Protein AF-A0A485AGP3-F1 (afdb_monomer)

Organism: Kluyvera cryocrescens (NCBI:txid580)

Mean predicted aligned error: 10.31 Å

Foldseek 3Di:
DDLLLVLQVLQCVVVVPDAPPCNVVSPDVPPCPDDDDDDDPVPGDQCGQLAPVQRHGNVNLVVQVVVPQPDPVSSCVRRVGCVPPNSSPPPVPVDPPD

Solvent-accessible surface area (backbone atoms only — not comparable to full-atom values): 6222 Å² total; per-residue (Å²): 120,56,80,69,43,53,58,52,53,48,51,34,64,76,66,71,47,81,75,61,99,62,62,63,46,71,64,38,78,88,72,44,89,58,77,77,90,73,81,57,78,84,76,54,57,50,82,39,77,56,21,83,88,64,72,32,25,45,40,56,52,52,52,43,38,75,74,65,34,84,42,73,67,46,40,30,70,76,53,44,50,56,73,68,88,36,83,61,40,57,95,83,63,79,64,83,88,118

Radius of gyration: 14.8 Å; Cα contacts (8 Å, |Δi|>4): 96; chains: 1; bounding box: 32×29×38 Å

Secondary structure (DSSP, 8-state):
--HHHHHHHHHHHHTTPPPPS-GGGGT-TTS-SS-PPPPPGGGS-TT-EEETTTTEEHHHHHHHHHTT--SHHHHHHHH-TTSSS-TTS-TTTTT---

Structure (mmCIF, N/CA/C/O backbone):
data_AF-A0A485AGP3-F1
#
_entry.id   AF-A0A485AGP3-F1
#
loop_
_atom_site.group_PDB
_atom_site.id
_atom_site.type_symbol
_atom_site.label_atom_id
_atom_site.label_alt_id
_atom_site.label_comp_id
_atom_site.label_asym_id
_atom_site.label_entity_id
_atom_site.label_seq_id
_atom_site.pdbx_PDB_ins_code
_atom_site.Cartn_x
_atom_site.Cartn_y
_atom_site.Cartn_z
_atom_site.occupancy
_atom_site.B_iso_or_equiv
_atom_site.auth_seq_id
_atom_site.auth_comp_id
_atom_site.auth_asym_id
_atom_site.auth_atom_id
_atom_site.pdbx_PDB_model_num
ATOM 1 N N . MET A 1 1 ? 16.254 10.671 -10.924 1.00 56.12 1 MET A N 1
ATOM 2 C CA . MET A 1 1 ? 15.252 9.741 -10.378 1.00 56.12 1 MET A CA 1
ATOM 3 C C . MET A 1 1 ? 14.652 10.367 -9.129 1.00 56.12 1 MET A C 1
ATOM 5 O O . MET A 1 1 ? 15.369 10.574 -8.158 1.00 56.12 1 MET A O 1
ATOM 9 N N . THR A 1 2 ? 13.398 10.802 -9.193 1.00 62.44 2 THR A N 1
ATOM 10 C CA . THR A 1 2 ? 12.652 11.317 -8.036 1.00 62.44 2 THR A CA 1
ATOM 11 C C . THR A 1 2 ? 12.108 10.146 -7.201 1.00 62.44 2 THR A C 1
ATOM 13 O O . THR A 1 2 ? 12.029 9.027 -7.708 1.00 62.44 2 THR A O 1
ATOM 16 N N . PRO A 1 3 ? 11.687 10.361 -5.941 1.00 60.84 3 PRO A N 1
ATOM 17 C CA . PRO A 1 3 ? 11.077 9.305 -5.122 1.00 60.84 3 PRO A CA 1
ATOM 18 C C . PRO A 1 3 ? 9.844 8.647 -5.768 1.00 60.84 3 PRO A C 1
ATOM 20 O O . PRO A 1 3 ? 9.616 7.454 -5.594 1.00 60.84 3 PRO A O 1
ATOM 23 N N . ALA A 1 4 ? 9.087 9.402 -6.572 1.00 64.06 4 ALA A N 1
ATOM 24 C CA . ALA A 1 4 ? 7.941 8.887 -7.324 1.00 64.06 4 ALA A CA 1
ATOM 25 C C . ALA A 1 4 ? 8.342 7.928 -8.464 1.00 64.06 4 ALA A C 1
ATOM 27 O O . ALA A 1 4 ? 7.591 7.006 -8.778 1.00 64.06 4 ALA A O 1
ATOM 28 N N . ASP A 1 5 ? 9.535 8.100 -9.051 1.00 72.19 5 ASP A N 1
ATOM 29 C CA . ASP A 1 5 ? 10.035 7.229 -10.126 1.00 72.19 5 ASP A CA 1
ATOM 30 C C . ASP A 1 5 ? 10.275 5.800 -9.607 1.00 72.19 5 ASP A C 1
ATOM 32 O O . ASP A 1 5 ? 10.001 4.823 -10.303 1.00 72.19 5 ASP A O 1
ATOM 36 N N . TYR A 1 6 ? 10.726 5.669 -8.354 1.00 76.50 6 TYR A N 1
ATOM 37 C CA . TYR A 1 6 ? 10.921 4.370 -7.710 1.00 76.50 6 TYR A CA 1
ATOM 38 C C . TYR A 1 6 ? 9.605 3.601 -7.548 1.00 76.50 6 TYR A C 1
ATOM 40 O O . TYR A 1 6 ? 9.552 2.417 -7.867 1.00 76.50 6 TYR A O 1
ATOM 48 N N . GLY A 1 7 ? 8.533 4.270 -7.107 1.00 76.4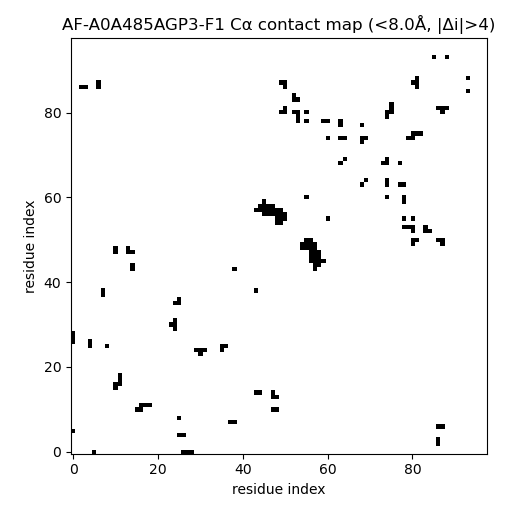4 7 GLY A N 1
ATOM 49 C CA . GLY A 1 7 ? 7.223 3.633 -6.943 1.00 76.44 7 GLY A CA 1
ATOM 50 C C . GLY A 1 7 ? 6.683 3.061 -8.256 1.00 76.44 7 GLY A C 1
ATOM 51 O O . GLY A 1 7 ? 6.210 1.927 -8.286 1.00 76.44 7 GLY A O 1
ATOM 52 N N . ASN A 1 8 ? 6.824 3.807 -9.355 1.00 79.62 8 ASN A N 1
ATOM 53 C CA . ASN A 1 8 ? 6.388 3.364 -10.680 1.00 79.62 8 ASN A CA 1
ATOM 54 C C . ASN A 1 8 ? 7.209 2.165 -11.193 1.00 79.62 8 ASN A C 1
ATOM 56 O O . ASN A 1 8 ? 6.644 1.163 -11.630 1.00 79.62 8 ASN A O 1
ATOM 60 N N . LEU A 1 9 ? 8.541 2.230 -11.074 1.00 83.56 9 LEU A N 1
ATOM 61 C CA . LEU A 1 9 ? 9.444 1.132 -11.447 1.00 83.56 9 LEU A CA 1
ATOM 62 C C . LEU A 1 9 ? 9.194 -0.138 -10.630 1.00 83.56 9 LEU A C 1
ATOM 64 O O . LEU A 1 9 ? 9.213 -1.243 -11.171 1.00 83.56 9 LEU A O 1
ATOM 68 N N . LEU A 1 10 ? 8.928 0.019 -9.335 1.00 83.50 10 LEU A N 1
ATOM 69 C CA . LEU A 1 10 ? 8.625 -1.098 -8.455 1.00 83.50 10 LEU A CA 1
ATOM 70 C C . LEU A 1 10 ? 7.336 -1.813 -8.885 1.00 83.50 10 LEU A C 1
ATOM 72 O O . LEU A 1 10 ? 7.308 -3.040 -8.893 1.00 83.50 10 LEU A O 1
ATOM 76 N N . GLN A 1 11 ? 6.294 -1.078 -9.295 1.00 84.31 11 GLN A N 1
ATOM 77 C CA . GLN A 1 11 ? 5.057 -1.702 -9.782 1.00 84.31 11 GLN A CA 1
ATOM 78 C C . GLN A 1 11 ? 5.247 -2.465 -11.091 1.00 84.31 11 GLN A C 1
ATOM 80 O O . GLN A 1 11 ? 4.670 -3.545 -11.229 1.00 84.31 11 GLN A O 1
ATOM 85 N N . LEU A 1 12 ? 6.061 -1.943 -12.017 1.00 85.38 12 LEU A N 1
ATOM 86 C CA . LEU A 1 12 ? 6.414 -2.648 -13.253 1.00 85.38 12 LEU A CA 1
ATOM 87 C C . LEU A 1 12 ? 7.075 -3.998 -12.944 1.00 85.38 12 LEU A C 1
ATOM 89 O O . LEU A 1 12 ? 6.659 -5.030 -13.469 1.00 85.38 12 LEU A O 1
ATOM 93 N N . ALA A 1 13 ? 8.048 -3.994 -12.029 1.00 84.88 13 ALA A N 1
ATOM 94 C CA . ALA A 1 13 ? 8.791 -5.189 -11.646 1.00 84.88 13 ALA A CA 1
ATOM 95 C C . ALA A 1 13 ? 7.941 -6.207 -10.866 1.00 84.88 13 ALA A C 1
ATOM 97 O O . ALA A 1 13 ? 7.950 -7.391 -11.192 1.00 84.88 13 ALA A O 1
ATOM 98 N N . LEU A 1 14 ? 7.197 -5.764 -9.845 1.00 86.19 14 LEU A N 1
ATOM 99 C CA . LEU A 1 14 ? 6.440 -6.661 -8.963 1.00 86.19 14 LEU A CA 1
ATOM 100 C C . LEU A 1 14 ? 5.237 -7.312 -9.647 1.00 86.19 14 LEU A C 1
ATOM 102 O O . LEU A 1 14 ? 4.871 -8.430 -9.296 1.00 86.19 14 LEU A O 1
ATOM 106 N N . ASN A 1 15 ? 4.618 -6.619 -10.603 1.00 85.00 15 ASN A N 1
ATOM 107 C CA . ASN A 1 15 ? 3.410 -7.101 -11.272 1.00 85.00 15 ASN A CA 1
ATOM 108 C C . ASN A 1 15 ? 3.680 -7.617 -12.693 1.00 85.00 15 ASN A C 1
ATOM 110 O O . ASN A 1 15 ? 2.725 -7.859 -13.425 1.00 85.00 15 ASN A O 1
ATOM 114 N N . ALA A 1 16 ? 4.953 -7.765 -13.084 1.00 83.81 16 ALA A N 1
ATOM 115 C CA . ALA A 1 16 ? 5.365 -8.174 -14.430 1.00 83.81 16 ALA A CA 1
ATOM 116 C C . ALA A 1 16 ? 4.636 -7.390 -15.542 1.00 83.81 16 ALA A C 1
ATOM 118 O O . ALA A 1 16 ? 4.218 -7.957 -16.552 1.00 83.81 16 ALA A O 1
ATOM 119 N N . ILE A 1 17 ? 4.444 -6.085 -15.325 1.00 82.75 17 ILE A N 1
ATOM 120 C CA . ILE A 1 17 ? 3.779 -5.212 -16.295 1.00 82.75 17 ILE A CA 1
ATOM 121 C C . ILE A 1 17 ? 4.767 -4.936 -17.426 1.00 82.75 17 ILE A C 1
ATOM 123 O O . ILE A 1 17 ? 5.940 -4.643 -17.182 1.00 82.75 17 ILE A O 1
ATOM 127 N N . GLU A 1 18 ? 4.282 -5.044 -18.661 1.00 84.12 18 GLU A N 1
ATOM 128 C CA . GLU A 1 18 ? 5.086 -4.842 -19.861 1.00 84.12 18 GLU A CA 1
ATOM 129 C C . GLU A 1 18 ? 5.719 -3.445 -19.868 1.00 84.12 18 GLU A C 1
ATOM 131 O O . GLU A 1 18 ? 5.092 -2.443 -19.506 1.00 84.12 18 GLU A O 1
ATOM 136 N N . LEU A 1 19 ? 7.001 -3.392 -20.233 1.00 80.75 19 LEU A N 1
ATOM 137 C CA . LEU A 1 19 ? 7.739 -2.140 -20.261 1.00 80.75 19 LEU A CA 1
ATOM 138 C C . LEU A 1 19 ? 7.210 -1.243 -21.390 1.00 80.75 19 LEU A C 1
ATOM 140 O O . LEU A 1 19 ? 6.845 -1.743 -22.455 1.00 80.75 19 LEU A O 1
ATOM 144 N N . PRO A 1 20 ? 7.211 0.086 -21.197 1.00 77.31 20 PRO A N 1
ATOM 145 C CA . PRO A 1 20 ? 6.954 1.021 -22.282 1.00 77.31 20 PRO A CA 1
ATOM 146 C C . PRO A 1 20 ? 7.950 0.825 -23.432 1.00 77.31 20 PRO A C 1
ATOM 148 O O . PRO A 1 20 ? 9.092 0.428 -23.203 1.00 77.31 20 PRO A O 1
ATOM 151 N N . GLU A 1 21 ? 7.544 1.201 -24.647 1.00 78.81 21 GLU A N 1
ATOM 152 C CA . GLU A 1 21 ? 8.362 1.121 -25.872 1.00 78.81 21 GLU A CA 1
ATOM 153 C C . G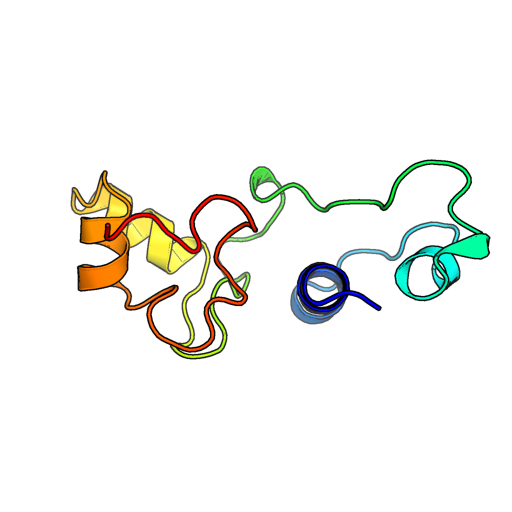LU A 1 21 ? 9.757 1.756 -25.717 1.00 78.81 21 GLU A C 1
ATOM 155 O O . GLU A 1 21 ? 10.732 1.270 -26.284 1.00 78.81 21 GLU A O 1
ATOM 160 N N . ASN A 1 22 ? 9.862 2.801 -24.891 1.00 80.38 22 ASN A N 1
ATOM 161 C CA . ASN A 1 22 ? 11.112 3.483 -24.563 1.00 80.38 22 ASN A CA 1
ATOM 162 C C . ASN A 1 22 ? 11.409 3.328 -23.055 1.00 80.38 22 ASN A C 1
ATOM 164 O O . ASN A 1 22 ? 10.993 4.171 -22.258 1.00 80.38 22 ASN A O 1
ATOM 168 N N . PRO A 1 23 ? 12.080 2.249 -22.610 1.00 75.12 23 PRO A N 1
ATOM 169 C CA . PRO A 1 23 ? 12.311 1.989 -21.184 1.00 75.12 23 PRO A CA 1
ATOM 170 C C . PRO A 1 23 ? 13.314 2.962 -20.545 1.00 75.12 23 PRO A C 1
ATOM 172 O O . PRO A 1 23 ? 13.304 3.159 -19.329 1.00 75.12 23 PRO A O 1
ATOM 175 N N . ASP A 1 24 ? 14.166 3.606 -21.342 1.00 76.44 24 ASP A N 1
ATOM 176 C CA . ASP A 1 24 ? 15.120 4.618 -20.888 1.00 76.44 24 ASP A CA 1
ATOM 177 C C . ASP A 1 24 ? 14.419 5.867 -20.325 1.00 76.44 24 ASP A C 1
ATOM 179 O O . ASP A 1 24 ? 14.934 6.496 -19.392 1.00 76.44 24 ASP A O 1
ATOM 183 N N . SER A 1 25 ? 13.193 6.162 -20.780 1.00 76.56 25 SER A N 1
ATOM 184 C CA . SER A 1 25 ? 12.381 7.278 -20.282 1.00 76.56 25 SER A CA 1
ATOM 185 C C . SER A 1 25 ? 11.951 7.116 -18.817 1.00 76.56 25 SER A C 1
ATOM 187 O O . SER A 1 25 ? 11.502 8.080 -18.195 1.00 76.56 25 SER A O 1
ATOM 189 N N . LEU A 1 26 ? 12.068 5.910 -18.247 1.00 75.12 26 LEU A N 1
ATOM 190 C CA . LEU A 1 26 ? 11.749 5.632 -16.843 1.00 75.12 26 LEU A CA 1
ATOM 191 C C . LEU A 1 26 ? 12.848 6.111 -15.877 1.00 75.12 26 LEU A C 1
ATOM 193 O O . LEU A 1 26 ? 12.586 6.302 -14.690 1.00 75.12 26 LEU A O 1
ATOM 197 N N . ILE A 1 27 ? 14.074 6.309 -16.374 1.00 75.06 27 ILE A N 1
ATOM 198 C CA . ILE A 1 27 ? 15.257 6.653 -15.565 1.00 75.06 27 ILE A CA 1
ATOM 199 C C . ILE A 1 27 ? 15.850 7.997 -16.011 1.00 75.06 27 ILE A C 1
ATOM 201 O O . ILE A 1 27 ? 16.330 8.774 -15.177 1.00 75.06 27 ILE A O 1
ATOM 205 N N . LEU A 1 28 ? 15.788 8.293 -17.315 1.00 73.75 28 LEU A N 1
ATOM 206 C CA . LEU A 1 28 ? 16.363 9.482 -17.934 1.00 73.75 28 LEU A CA 1
ATOM 207 C C . LEU A 1 28 ? 15.284 10.552 -18.180 1.00 73.75 28 LEU A C 1
ATOM 209 O O . LEU A 1 28 ? 14.518 10.450 -19.137 1.00 73.75 28 LEU A O 1
ATOM 213 N N . PRO A 1 29 ? 15.245 11.641 -17.387 1.00 60.47 29 PRO A N 1
ATOM 214 C CA . PRO A 1 29 ? 14.266 12.712 -17.581 1.00 60.47 29 PRO A CA 1
ATOM 215 C C . PRO A 1 29 ? 14.451 13.493 -18.896 1.00 60.47 29 PRO A C 1
ATOM 217 O O . PRO A 1 29 ? 13.535 14.195 -19.304 1.00 60.47 29 PRO A O 1
ATOM 220 N N . ALA A 1 30 ? 15.610 13.381 -19.556 1.00 59.75 30 ALA A N 1
ATOM 221 C CA . ALA A 1 30 ? 15.957 14.153 -20.752 1.00 59.75 30 ALA A CA 1
ATOM 222 C C . ALA A 1 30 ? 15.363 13.613 -22.072 1.00 59.75 30 ALA A C 1
ATOM 224 O O . ALA A 1 30 ? 15.321 14.360 -23.043 1.00 59.75 30 ALA A O 1
ATOM 225 N N . HIS A 1 31 ? 14.891 12.358 -22.116 1.00 55.31 31 HIS A N 1
ATOM 226 C CA . HIS A 1 31 ? 14.275 11.758 -23.316 1.00 55.31 31 HIS A CA 1
ATOM 227 C C . HIS A 1 31 ? 12.735 11.718 -23.264 1.00 55.31 31 HIS A C 1
ATOM 229 O O . HIS A 1 31 ? 12.087 11.403 -24.260 1.00 55.31 31 HIS A O 1
ATOM 235 N N . ALA A 1 32 ? 12.121 12.078 -22.131 1.00 57.25 32 ALA A N 1
ATOM 236 C CA . ALA A 1 32 ? 10.669 12.108 -21.971 1.00 57.25 32 ALA A CA 1
ATOM 237 C C . ALA A 1 32 ? 10.070 13.405 -22.556 1.00 57.25 32 ALA A C 1
ATOM 239 O O . ALA A 1 32 ? 9.638 14.296 -21.828 1.00 57.25 32 ALA A O 1
ATOM 240 N N . SER A 1 33 ? 10.050 13.520 -23.887 1.00 55.66 33 SER A N 1
ATOM 241 C CA . SER A 1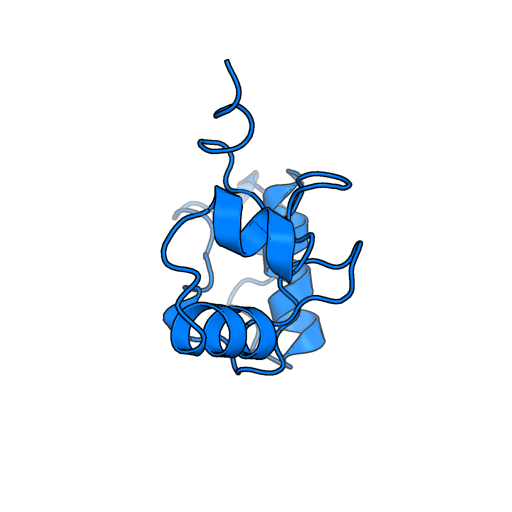 33 ? 9.405 14.632 -24.615 1.00 55.66 33 SER A CA 1
ATOM 242 C C . SER A 1 33 ? 7.872 14.649 -24.465 1.00 55.66 33 SER A C 1
ATOM 244 O O . SER A 1 33 ? 7.224 15.640 -24.788 1.00 55.66 33 SER A O 1
ATOM 246 N N . GLY A 1 34 ? 7.287 13.564 -23.953 1.00 54.97 34 GLY A N 1
ATOM 247 C CA . GLY A 1 34 ? 5.917 13.476 -23.454 1.00 54.97 34 GLY A CA 1
ATOM 248 C C . GLY A 1 34 ? 5.974 12.961 -22.019 1.00 54.97 34 GLY A C 1
ATOM 249 O O . GLY A 1 34 ? 6.767 12.069 -21.732 1.00 54.97 34 GLY A O 1
ATOM 250 N N . GLY A 1 35 ? 5.207 13.571 -21.114 1.00 56.97 35 GLY A N 1
ATOM 251 C CA . GLY A 1 35 ? 5.290 13.350 -19.666 1.00 56.97 35 GLY A CA 1
ATOM 252 C C . GLY A 1 35 ? 5.400 11.885 -19.218 1.00 56.97 35 GLY A C 1
ATOM 253 O O . GLY A 1 35 ? 4.965 10.958 -19.897 1.00 56.97 35 GLY A O 1
ATOM 254 N N . LYS A 1 36 ? 5.995 11.694 -18.036 1.00 57.56 36 LYS A N 1
ATOM 255 C CA . LYS A 1 36 ? 6.318 10.380 -17.468 1.00 57.56 36 LYS A CA 1
ATOM 256 C C . LYS A 1 36 ? 5.091 9.451 -17.461 1.00 57.56 36 LYS A C 1
ATOM 258 O O . LYS A 1 36 ? 4.067 9.849 -16.901 1.00 57.56 36 LYS A O 1
ATOM 263 N N . PRO A 1 37 ? 5.193 8.22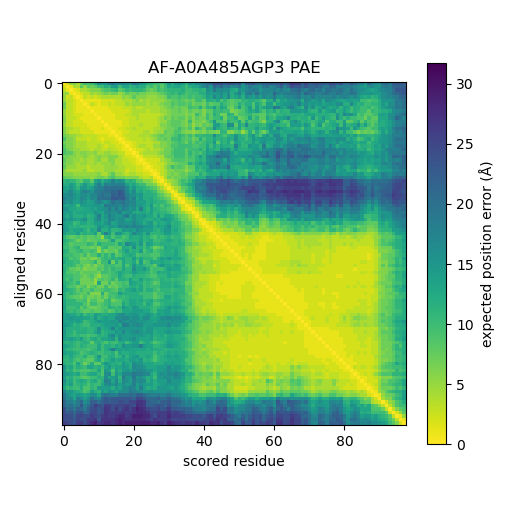0 -17.996 1.00 56.62 37 PRO A N 1
ATOM 264 C CA . PRO A 1 37 ? 4.122 7.239 -17.890 1.00 56.62 37 PRO A CA 1
ATOM 265 C C . PRO A 1 37 ? 3.836 6.962 -16.411 1.00 56.62 37 PRO A C 1
ATOM 267 O O . PRO A 1 37 ? 4.721 6.491 -15.695 1.00 56.62 37 PRO A O 1
ATOM 270 N N . SER A 1 38 ? 2.624 7.259 -15.945 1.00 60.41 38 SER A N 1
ATOM 271 C CA . SER A 1 38 ? 2.144 6.822 -14.636 1.00 60.41 38 SER A CA 1
ATOM 272 C C . SER A 1 38 ? 1.195 5.645 -14.822 1.00 60.41 38 SER A C 1
ATOM 274 O O . SER A 1 38 ? 0.229 5.715 -15.583 1.00 60.41 38 SER A O 1
ATOM 276 N N . ILE A 1 39 ? 1.465 4.536 -14.135 1.00 65.88 39 ILE A N 1
ATOM 277 C CA . ILE A 1 39 ? 0.483 3.457 -14.028 1.00 65.88 39 ILE A CA 1
ATOM 278 C C . ILE A 1 39 ? -0.643 3.951 -13.119 1.00 65.88 39 ILE A C 1
ATOM 280 O O . ILE A 1 39 ? -0.422 4.270 -11.950 1.00 65.88 39 ILE A O 1
ATOM 284 N N . GLY A 1 40 ? -1.856 4.028 -13.666 1.00 67.38 40 GLY A N 1
ATOM 285 C CA . GLY A 1 40 ? -3.052 4.308 -12.879 1.00 67.38 40 GLY A CA 1
ATOM 286 C C . GLY A 1 40 ? -3.268 3.218 -11.828 1.00 67.38 40 GLY A C 1
ATOM 287 O O . GLY A 1 40 ? -3.218 2.026 -12.135 1.00 67.38 40 GLY A O 1
ATOM 288 N N . VAL A 1 41 ? -3.520 3.615 -10.580 1.00 68.56 41 VAL A N 1
ATOM 289 C CA . VAL A 1 41 ? -3.769 2.708 -9.436 1.00 68.56 41 VAL A CA 1
ATOM 290 C C . VAL A 1 41 ? -4.958 1.763 -9.687 1.00 68.56 41 VAL A C 1
ATOM 292 O O . VAL A 1 41 ? -5.044 0.662 -9.135 1.00 68.56 41 VAL A O 1
ATOM 295 N N . ASP A 1 42 ? -5.867 2.172 -10.570 1.00 72.19 42 ASP A N 1
ATOM 296 C CA . ASP A 1 42 ? -6.985 1.387 -11.084 1.00 72.19 42 ASP A CA 1
ATOM 297 C C . ASP A 1 42 ? -6.541 0.127 -11.846 1.00 72.19 42 ASP A C 1
ATOM 299 O O . ASP A 1 42 ? -7.218 -0.894 -11.745 1.00 72.19 42 ASP A O 1
ATOM 303 N N . LYS A 1 43 ? -5.389 0.152 -12.530 1.00 77.69 43 LYS A N 1
ATOM 304 C CA . LYS A 1 43 ? -4.866 -0.974 -13.329 1.00 77.69 43 LYS A CA 1
ATOM 305 C C . LYS A 1 43 ? -4.116 -2.025 -12.509 1.00 77.69 43 LYS A C 1
ATOM 307 O O . LYS A 1 43 ? -3.828 -3.099 -13.026 1.00 77.69 43 LYS A O 1
ATOM 312 N N . LEU A 1 44 ? -3.776 -1.728 -11.256 1.00 80.56 44 LEU A N 1
ATOM 313 C CA . LEU A 1 44 ? -2.992 -2.638 -10.421 1.00 80.56 44 LEU A CA 1
ATOM 314 C C . LEU A 1 44 ? -3.833 -3.836 -9.936 1.00 80.56 44 LEU A C 1
ATOM 316 O O . LEU A 1 44 ? -4.999 -3.637 -9.582 1.00 80.56 44 LEU A O 1
ATOM 320 N N . PRO A 1 45 ? -3.271 -5.056 -9.863 1.00 87.06 45 PRO A N 1
ATOM 321 C CA . PRO A 1 45 ? -3.933 -6.190 -9.217 1.00 87.06 45 PRO A CA 1
ATOM 322 C C . PRO A 1 45 ? -4.025 -5.989 -7.695 1.00 87.06 45 PRO A C 1
ATOM 324 O O . PRO A 1 45 ? -3.286 -5.196 -7.113 1.00 87.06 45 PRO A O 1
ATOM 327 N N . ASP A 1 46 ? -4.889 -6.744 -7.015 1.00 89.62 46 ASP A N 1
ATOM 328 C CA . ASP A 1 46 ? -5.051 -6.644 -5.554 1.00 89.62 46 ASP A CA 1
ATOM 329 C C . ASP A 1 46 ? -3.792 -7.053 -4.773 1.00 89.62 46 ASP A C 1
ATOM 331 O O . ASP A 1 46 ? -3.584 -6.605 -3.646 1.00 89.62 46 ASP A O 1
ATOM 335 N N . SER A 1 47 ? -2.918 -7.861 -5.374 1.00 87.75 47 SER A N 1
ATOM 336 C CA . SER A 1 47 ? -1.615 -8.232 -4.813 1.00 87.75 47 SER A CA 1
ATOM 337 C C . SER A 1 47 ? -0.561 -7.127 -4.918 1.00 87.75 47 SER A C 1
ATOM 339 O O . SER A 1 47 ? 0.513 -7.264 -4.335 1.00 87.75 47 SER A O 1
ATOM 341 N N . ALA A 1 48 ? -0.831 -6.046 -5.655 1.00 88.38 48 ALA A N 1
ATOM 342 C CA . ALA A 1 48 ? 0.127 -4.971 -5.858 1.00 88.38 48 ALA A CA 1
ATOM 343 C C . ALA A 1 48 ? 0.498 -4.311 -4.527 1.00 88.38 48 ALA A C 1
ATOM 345 O O . ALA A 1 48 ? -0.373 -3.870 -3.771 1.00 88.38 48 ALA A O 1
ATOM 346 N N . GLN A 1 49 ? 1.797 -4.227 -4.254 1.00 89.38 49 GLN A N 1
ATOM 347 C CA . GLN A 1 49 ? 2.330 -3.582 -3.059 1.00 89.38 49 GLN A CA 1
ATOM 348 C C . GLN A 1 49 ? 2.178 -2.067 -3.148 1.00 89.38 49 GLN A C 1
ATOM 350 O O . GLN A 1 49 ? 2.727 -1.446 -4.053 1.00 89.38 49 GLN A O 1
ATOM 355 N N . ILE A 1 50 ? 1.472 -1.468 -2.191 1.00 88.69 50 ILE A N 1
ATOM 356 C CA . ILE A 1 50 ? 1.278 -0.017 -2.099 1.00 88.69 50 ILE A CA 1
ATOM 357 C C . ILE A 1 50 ? 2.204 0.583 -1.040 1.00 88.69 50 ILE A C 1
ATOM 359 O O . ILE A 1 50 ? 2.805 1.625 -1.283 1.00 88.69 50 ILE A O 1
ATOM 363 N N . CYS A 1 51 ? 2.370 -0.071 0.116 1.00 90.31 51 CYS A N 1
ATOM 364 C CA . CYS A 1 51 ? 3.265 0.385 1.181 1.00 90.31 51 CYS A CA 1
ATOM 365 C C . CYS A 1 51 ? 4.268 -0.700 1.578 1.00 90.31 51 CYS A C 1
ATOM 367 O O . CYS A 1 51 ? 3.933 -1.606 2.334 1.00 90.31 51 CYS A O 1
ATOM 369 N N . SER A 1 52 ? 5.530 -0.541 1.176 1.00 89.00 52 SER A N 1
ATOM 370 C CA . SER A 1 52 ? 6.587 -1.509 1.504 1.00 89.00 52 SER A CA 1
ATOM 371 C C . SER A 1 52 ? 7.012 -1.505 2.977 1.00 89.00 52 SER A C 1
ATOM 373 O O . SER A 1 52 ? 7.529 -2.504 3.456 1.00 89.00 52 SER A O 1
ATOM 375 N N . CYS A 1 53 ? 6.808 -0.410 3.724 1.00 90.88 53 CYS A N 1
ATOM 376 C CA . CYS A 1 53 ? 7.188 -0.356 5.146 1.00 90.88 53 CYS A CA 1
ATOM 377 C C . CYS A 1 53 ? 6.350 -1.282 6.028 1.00 90.88 53 CYS A C 1
ATOM 379 O O . CYS A 1 53 ? 6.839 -1.767 7.044 1.00 90.88 53 CYS A O 1
ATOM 381 N N . PHE A 1 54 ? 5.085 -1.472 5.661 1.00 89.75 54 PHE A N 1
ATOM 382 C CA . PHE A 1 54 ? 4.119 -2.244 6.441 1.00 89.75 54 PHE A CA 1
ATOM 383 C C . PHE A 1 54 ? 3.482 -3.366 5.621 1.00 89.75 54 PHE A C 1
ATOM 385 O O . PHE A 1 54 ? 2.474 -3.919 6.043 1.00 89.75 54 PHE A O 1
ATOM 392 N N . ASP A 1 55 ? 4.073 -3.678 4.464 1.00 90.62 55 ASP A N 1
ATOM 393 C CA . ASP A 1 55 ? 3.652 -4.745 3.554 1.00 90.62 55 ASP A CA 1
ATOM 394 C C . ASP A 1 55 ? 2.161 -4.667 3.159 1.00 90.62 55 ASP A C 1
ATOM 396 O O . ASP A 1 55 ? 1.430 -5.656 3.147 1.00 90.62 55 ASP A O 1
ATOM 400 N N . VAL A 1 56 ? 1.679 -3.452 2.872 1.00 92.69 56 VAL A N 1
ATOM 401 C CA . VAL A 1 56 ? 0.261 -3.201 2.562 1.00 92.69 56 VAL A CA 1
ATOM 402 C C . VAL A 1 56 ? 0.036 -3.255 1.059 1.00 92.69 56 VAL A C 1
ATOM 404 O O . VAL A 1 56 ? 0.601 -2.455 0.307 1.00 92.69 56 VAL A O 1
ATOM 407 N N . THR A 1 57 ? -0.859 -4.142 0.627 1.00 93.31 57 THR A N 1
ATOM 408 C CA . THR A 1 57 ? -1.282 -4.275 -0.771 1.00 93.31 57 THR A CA 1
ATOM 409 C C . THR A 1 57 ? -2.535 -3.461 -1.098 1.00 93.31 57 THR A C 1
ATOM 411 O O . THR A 1 57 ? -3.268 -3.014 -0.211 1.00 93.31 57 THR A O 1
ATOM 414 N N . LYS A 1 58 ? -2.839 -3.315 -2.393 1.00 90.81 58 LYS A N 1
ATOM 415 C CA . LYS A 1 58 ? -4.112 -2.751 -2.870 1.00 90.81 58 LYS A CA 1
ATOM 416 C C . LYS A 1 58 ? -5.315 -3.506 -2.291 1.00 90.81 58 LYS A C 1
ATOM 418 O O . LYS A 1 58 ? -6.253 -2.875 -1.810 1.00 90.81 58 LYS A O 1
ATOM 423 N N . GLY A 1 59 ? -5.266 -4.836 -2.267 1.00 92.81 59 GLY A N 1
ATOM 424 C CA . GLY A 1 59 ? -6.318 -5.681 -1.701 1.00 92.81 59 GLY A CA 1
ATOM 425 C C . GLY A 1 59 ? -6.522 -5.448 -0.204 1.00 92.81 59 GLY A C 1
ATOM 426 O O . GLY A 1 59 ? -7.659 -5.407 0.260 1.00 92.81 59 GLY A O 1
ATOM 427 N N . ALA A 1 60 ? -5.443 -5.209 0.549 1.00 93.50 60 ALA A N 1
ATOM 428 C CA . ALA A 1 60 ? -5.536 -4.861 1.967 1.00 93.50 60 ALA A CA 1
ATOM 429 C C . ALA A 1 60 ? -6.249 -3.513 2.186 1.00 93.50 60 ALA A C 1
ATOM 431 O O . ALA A 1 60 ? -7.085 -3.400 3.084 1.00 93.50 60 ALA A O 1
ATOM 432 N N . LEU A 1 61 ? -5.983 -2.514 1.336 1.00 91.19 61 LEU A N 1
ATOM 433 C CA . LEU A 1 61 ? -6.694 -1.231 1.373 1.00 91.19 61 LEU A CA 1
ATOM 434 C C . LEU A 1 61 ? -8.177 -1.394 1.021 1.00 91.19 61 LEU A C 1
ATOM 436 O O . LEU A 1 61 ? -9.028 -0.872 1.735 1.00 91.19 61 LEU A O 1
ATOM 440 N N . ILE A 1 62 ? -8.503 -2.158 -0.026 1.00 93.44 62 ILE A N 1
ATOM 441 C CA . ILE A 1 62 ? -9.895 -2.447 -0.409 1.00 93.44 62 ILE A CA 1
ATOM 442 C C . ILE A 1 62 ? -10.632 -3.160 0.731 1.00 93.44 62 ILE A C 1
ATOM 444 O O . ILE A 1 62 ? -11.758 -2.794 1.066 1.00 93.44 62 ILE A O 1
ATOM 448 N N . ALA A 1 63 ? -9.994 -4.139 1.375 1.00 94.31 63 ALA A N 1
ATOM 449 C CA . ALA A 1 63 ? -10.570 -4.835 2.519 1.00 94.31 63 ALA A CA 1
ATOM 450 C C . ALA A 1 63 ? -10.843 -3.882 3.694 1.00 94.31 63 ALA A C 1
ATOM 452 O O . ALA A 1 63 ? -11.913 -3.956 4.294 1.00 94.31 63 ALA A O 1
ATOM 453 N N . ALA A 1 64 ? -9.923 -2.963 4.004 1.00 93.69 64 ALA A N 1
ATOM 454 C CA . ALA A 1 64 ? -10.124 -1.950 5.040 1.00 93.69 64 ALA A CA 1
ATOM 455 C C . ALA A 1 64 ? -11.276 -0.987 4.698 1.00 93.69 64 ALA A C 1
ATOM 457 O O . ALA A 1 64 ? -12.113 -0.700 5.553 1.00 93.69 64 ALA A O 1
ATOM 458 N N . ILE A 1 65 ? -11.379 -0.550 3.438 1.00 94.06 65 ILE A N 1
ATOM 459 C CA . ILE A 1 65 ? -12.505 0.269 2.964 1.00 94.06 65 ILE A CA 1
ATOM 460 C C . ILE A 1 65 ? -13.822 -0.486 3.157 1.00 94.06 65 ILE A C 1
ATOM 462 O O . ILE A 1 65 ? -14.747 0.053 3.754 1.00 94.06 65 ILE A O 1
ATOM 466 N N . 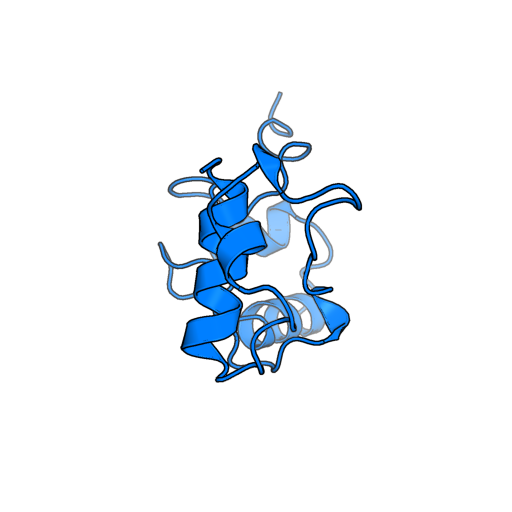ASN A 1 66 ? -13.891 -1.757 2.754 1.00 93.00 66 ASN A N 1
ATOM 467 C CA . ASN A 1 66 ? -15.092 -2.583 2.913 1.00 93.00 66 ASN A CA 1
ATOM 468 C C . ASN A 1 66 ? -15.475 -2.835 4.383 1.00 93.00 66 ASN A C 1
ATOM 470 O O . ASN A 1 66 ? -16.642 -3.089 4.673 1.00 93.00 66 ASN A O 1
ATOM 474 N N . LYS A 1 67 ? -14.522 -2.739 5.320 1.00 91.25 67 LYS A N 1
ATOM 475 C CA . LYS A 1 67 ? -14.786 -2.761 6.771 1.00 91.25 67 LYS A CA 1
ATOM 476 C C . LYS A 1 67 ? -15.322 -1.428 7.318 1.00 91.25 67 LYS A C 1
ATOM 478 O O . LYS A 1 67 ? -15.665 -1.362 8.495 1.00 91.25 67 LYS A O 1
ATOM 483 N N . GLY A 1 68 ? -15.392 -0.376 6.500 1.00 91.38 68 GLY A N 1
ATOM 484 C CA . GLY A 1 68 ? -15.888 0.952 6.875 1.00 91.38 68 GLY A CA 1
ATOM 485 C C . GLY A 1 68 ? -14.805 2.022 7.047 1.00 91.38 68 GLY A C 1
ATOM 486 O O . GLY A 1 68 ? -15.119 3.147 7.441 1.00 91.38 68 GLY A O 1
ATOM 487 N N . CYS A 1 69 ? -13.532 1.731 6.746 1.00 92.06 69 CYS A N 1
ATOM 488 C CA . CYS A 1 69 ? -12.459 2.729 6.786 1.00 92.06 69 CYS A CA 1
ATOM 489 C C . CYS A 1 69 ? -12.526 3.647 5.553 1.00 92.06 69 CYS A C 1
ATOM 491 O O . CYS A 1 69 ? -11.804 3.453 4.579 1.00 92.06 69 CYS A O 1
ATOM 493 N N . HIS A 1 70 ? -13.397 4.658 5.585 1.00 91.25 70 HIS A N 1
ATOM 494 C CA . HIS A 1 70 ? -13.624 5.572 4.452 1.00 91.25 70 HIS A CA 1
ATOM 495 C C . HIS A 1 70 ? -12.826 6.887 4.529 1.00 91.25 70 HIS A C 1
ATOM 497 O O . HIS A 1 70 ? -13.063 7.805 3.747 1.00 91.25 70 HIS A O 1
ATOM 503 N N . THR A 1 71 ? -11.886 7.011 5.470 1.00 90.19 71 THR A N 1
ATOM 504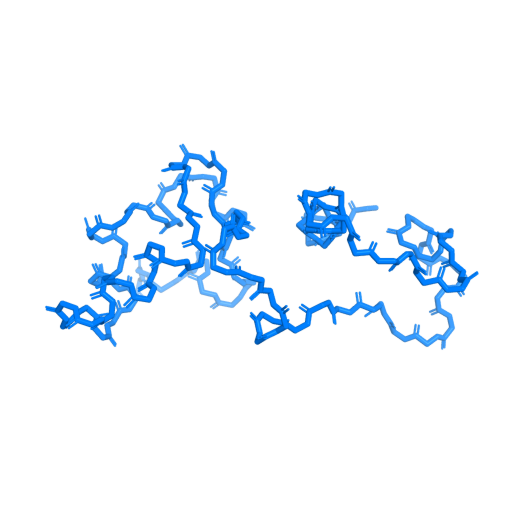 C CA . THR A 1 71 ? -11.012 8.188 5.603 1.00 90.19 71 THR A CA 1
ATOM 505 C C . THR A 1 71 ? -9.545 7.775 5.589 1.00 90.19 71 THR A C 1
ATOM 507 O O . THR A 1 71 ? -9.197 6.669 6.003 1.00 90.19 71 THR A O 1
ATOM 510 N N . VAL A 1 72 ? -8.659 8.678 5.154 1.00 87.50 72 VAL A N 1
ATOM 511 C CA . VAL A 1 72 ? -7.205 8.429 5.153 1.00 87.50 72 VAL A CA 1
ATOM 512 C C . VAL A 1 72 ? -6.695 8.157 6.570 1.00 87.50 72 VAL A C 1
ATOM 514 O O . VAL A 1 72 ? -5.875 7.267 6.761 1.00 87.50 72 VAL A O 1
ATOM 517 N N . ALA A 1 73 ? -7.216 8.868 7.574 1.00 87.81 73 ALA A N 1
ATOM 518 C CA . ALA A 1 73 ? -6.890 8.621 8.977 1.00 87.81 73 ALA A CA 1
ATOM 519 C C . ALA A 1 73 ? -7.318 7.213 9.429 1.00 87.81 73 ALA A C 1
ATOM 521 O O . ALA A 1 73 ? -6.531 6.508 10.056 1.00 87.81 73 ALA A O 1
ATOM 522 N N . ALA A 1 74 ? -8.522 6.766 9.053 1.00 88.38 74 ALA A N 1
ATOM 523 C CA . ALA A 1 74 ? -8.989 5.415 9.362 1.00 88.38 74 ALA A CA 1
ATOM 524 C C . ALA A 1 74 ? -8.148 4.342 8.652 1.00 88.38 74 ALA A C 1
ATOM 526 O O . ALA A 1 74 ? -7.786 3.343 9.268 1.00 88.38 74 ALA A O 1
ATOM 527 N N . LEU A 1 75 ? -7.772 4.564 7.388 1.00 90.19 75 LEU A N 1
ATOM 528 C CA . LEU A 1 75 ? -6.889 3.656 6.650 1.00 90.19 75 LEU A CA 1
ATOM 529 C C . LEU A 1 75 ? -5.483 3.604 7.252 1.00 90.19 75 LEU A C 1
ATOM 531 O O . LEU A 1 75 ? -4.919 2.518 7.372 1.00 90.19 75 LEU A O 1
ATOM 535 N N . LYS A 1 76 ? -4.929 4.745 7.675 1.00 90.19 76 LYS A N 1
ATOM 536 C CA . LYS A 1 76 ? -3.654 4.816 8.404 1.00 90.19 76 LYS A CA 1
ATOM 537 C C . LYS A 1 76 ? -3.730 4.054 9.728 1.00 90.19 76 LYS A C 1
ATOM 539 O O . LYS A 1 76 ? -2.801 3.322 10.045 1.00 90.19 76 LYS A O 1
ATOM 544 N N . ALA A 1 77 ? -4.827 4.182 10.473 1.00 90.31 77 ALA A N 1
ATOM 545 C CA . ALA A 1 77 ? -5.016 3.474 11.738 1.00 90.31 77 ALA A CA 1
ATOM 546 C C . ALA A 1 77 ? -5.143 1.949 11.553 1.00 90.31 77 ALA A C 1
ATOM 548 O O . ALA A 1 77 ? -4.516 1.195 12.293 1.00 90.31 77 ALA A O 1
ATOM 549 N N . GLU A 1 78 ? -5.902 1.501 10.549 1.00 93.06 78 GLU A N 1
ATOM 550 C CA . GLU A 1 78 ? -6.146 0.073 10.286 1.00 93.06 78 GLU A CA 1
ATOM 551 C C . GLU A 1 78 ? -4.946 -0.613 9.610 1.00 93.06 78 GLU A C 1
ATOM 553 O O . GLU A 1 78 ? -4.565 -1.720 9.980 1.00 93.06 78 GLU A O 1
ATOM 558 N N . THR A 1 79 ? -4.330 0.032 8.614 1.00 90.06 79 THR A N 1
ATOM 559 C CA . THR A 1 79 ? -3.316 -0.602 7.744 1.00 90.06 79 THR A CA 1
ATOM 560 C C . THR A 1 79 ? -1.890 -0.131 8.002 1.00 90.06 79 THR A C 1
ATOM 562 O O . THR A 1 79 ? -0.948 -0.745 7.512 1.00 90.06 79 THR A O 1
ATOM 565 N N . LYS A 1 80 ? -1.702 0.971 8.741 1.00 90.25 80 LYS A N 1
ATOM 566 C CA . LYS A 1 80 ? -0.415 1.669 8.945 1.00 90.25 80 LYS A CA 1
ATOM 567 C C . LYS A 1 80 ? 0.213 2.260 7.681 1.00 90.25 80 LYS A C 1
ATOM 569 O O . LYS A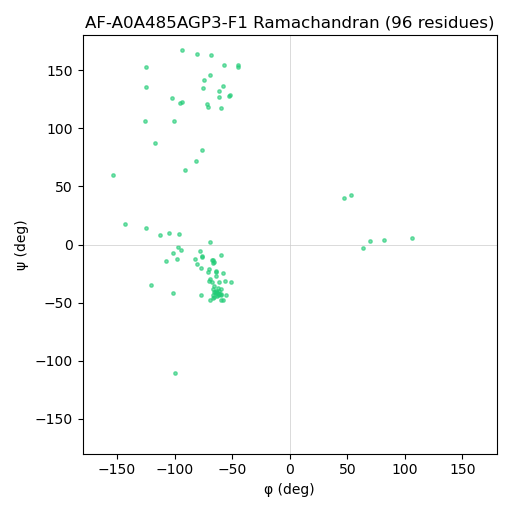 1 80 ? 1.234 2.947 7.788 1.00 90.25 80 LYS A O 1
ATOM 574 N N . ALA A 1 81 ? -0.385 2.069 6.502 1.00 89.50 81 ALA A N 1
ATOM 575 C CA . ALA A 1 81 ? 0.110 2.633 5.252 1.00 89.50 81 ALA A CA 1
ATOM 576 C C . ALA A 1 81 ? 0.314 4.149 5.386 1.00 89.50 81 ALA A C 1
ATOM 578 O O . ALA A 1 81 ? -0.571 4.870 5.839 1.00 89.50 81 ALA A O 1
ATOM 579 N N . GLY A 1 82 ? 1.503 4.635 5.026 1.00 85.00 82 GLY A N 1
ATOM 580 C CA . GLY A 1 82 ? 1.817 6.063 5.073 1.00 85.00 82 GLY A CA 1
ATOM 581 C C . GLY A 1 82 ? 2.223 6.623 6.444 1.00 85.00 82 GLY A C 1
ATOM 582 O O . GLY A 1 82 ? 2.473 7.818 6.545 1.00 85.00 82 GLY A O 1
ATOM 583 N N . THR A 1 83 ? 2.352 5.792 7.485 1.00 88.25 83 THR A N 1
ATOM 584 C CA . THR A 1 83 ? 2.856 6.222 8.813 1.00 88.25 83 THR A CA 1
ATOM 585 C C . THR A 1 83 ? 4.367 6.007 9.006 1.00 88.25 83 THR A C 1
ATOM 587 O O . THR A 1 83 ? 4.924 6.382 10.032 1.00 88.25 83 THR A O 1
ATOM 590 N N . GLY A 1 84 ? 5.030 5.389 8.020 1.00 84.81 84 GLY A N 1
ATOM 591 C CA . GLY A 1 84 ? 6.456 5.049 8.029 1.00 84.81 84 GLY A CA 1
ATOM 592 C C . GLY A 1 84 ? 7.278 6.060 7.233 1.00 84.81 84 GLY A C 1
ATOM 593 O O . GLY A 1 84 ? 7.396 7.215 7.619 1.00 84.81 84 GLY A O 1
ATOM 594 N N . CYS A 1 85 ? 7.824 5.647 6.085 1.00 84.50 85 CYS A N 1
ATOM 595 C CA . CYS A 1 85 ? 8.645 6.526 5.238 1.00 84.50 85 CYS A CA 1
ATOM 596 C C . CYS A 1 85 ? 7.849 7.558 4.416 1.00 84.50 85 CYS A C 1
ATOM 598 O O . CYS A 1 85 ? 8.450 8.415 3.777 1.00 84.50 85 CYS A O 1
ATOM 600 N N . GLY A 1 86 ? 6.518 7.438 4.355 1.00 80.25 86 GLY A N 1
ATOM 601 C CA . GLY A 1 86 ? 5.659 8.321 3.557 1.00 80.25 86 GLY A CA 1
ATOM 602 C C . GLY A 1 86 ? 5.773 8.155 2.034 1.00 80.25 86 GLY A C 1
ATOM 603 O O . GLY A 1 86 ? 5.089 8.855 1.307 1.00 80.25 86 GLY A O 1
ATOM 604 N N . GLY A 1 87 ? 6.566 7.211 1.513 1.00 78.12 87 GLY A N 1
ATOM 605 C CA . GLY A 1 87 ? 6.766 7.052 0.060 1.00 78.12 87 GLY A CA 1
ATOM 606 C C . GLY A 1 87 ? 5.541 6.571 -0.734 1.00 78.12 87 GLY A C 1
ATOM 607 O O . GLY A 1 87 ? 5.538 6.637 -1.957 1.00 78.12 87 GLY A O 1
ATOM 608 N N . CYS A 1 88 ? 4.508 6.088 -0.041 1.00 83.12 88 CYS A N 1
ATOM 609 C CA . CYS A 1 88 ? 3.239 5.624 -0.616 1.00 83.12 88 CYS A CA 1
ATOM 610 C C . CYS A 1 88 ? 2.124 6.684 -0.580 1.00 83.12 88 CYS A C 1
ATOM 612 O O . CYS A 1 88 ? 1.020 6.434 -1.055 1.00 83.12 88 CYS A O 1
ATOM 614 N N . ILE A 1 89 ? 2.416 7.850 -0.003 1.00 79.25 89 ILE A N 1
ATOM 615 C CA . ILE A 1 89 ? 1.533 9.010 0.099 1.00 79.25 89 ILE A CA 1
ATOM 616 C C . ILE A 1 89 ? 1.887 9.935 -1.080 1.00 79.25 89 ILE A C 1
ATOM 618 O O . ILE A 1 89 ? 3.060 10.300 -1.224 1.00 79.25 89 ILE A O 1
ATOM 622 N N . PRO A 1 90 ? 0.936 10.280 -1.967 1.00 67.44 90 PRO A N 1
ATOM 623 C CA . PRO A 1 90 ? 1.128 11.332 -2.961 1.00 67.44 90 PRO A CA 1
ATOM 624 C C . PRO A 1 90 ? 1.768 12.607 -2.376 1.00 67.44 90 PRO A C 1
ATOM 626 O O . PRO A 1 90 ? 1.624 12.962 -1.211 1.00 67.44 90 PRO A O 1
ATOM 629 N N . ALA A 1 91 ? 2.482 13.380 -3.192 1.00 54.00 91 ALA A N 1
ATOM 630 C CA . ALA A 1 91 ? 3.188 14.568 -2.694 1.00 54.00 91 ALA A CA 1
ATOM 631 C C . ALA A 1 91 ? 2.271 15.643 -2.047 1.00 54.00 91 ALA A C 1
ATOM 633 O O . ALA A 1 91 ? 2.788 16.579 -1.444 1.00 54.00 91 ALA A O 1
ATOM 634 N N . GLY A 1 92 ? 0.940 15.514 -2.158 1.00 45.22 92 GLY A N 1
ATOM 635 C CA . GLY A 1 92 ? -0.059 16.431 -1.601 1.00 45.22 92 GLY A CA 1
ATOM 636 C C . GLY A 1 92 ? -0.690 16.026 -0.260 1.00 45.22 92 GLY A C 1
ATOM 637 O O . GLY A 1 92 ? -1.332 16.867 0.358 1.00 45.22 92 GLY A O 1
ATOM 638 N N . ASP A 1 93 ? -0.523 14.790 0.219 1.00 50.69 93 ASP A N 1
ATOM 639 C CA . ASP A 1 93 ? -1.093 14.304 1.494 1.00 50.69 93 ASP A CA 1
ATOM 640 C C . ASP A 1 93 ? -0.028 13.997 2.561 1.00 50.69 93 ASP A C 1
ATOM 642 O O . ASP A 1 93 ? -0.339 13.540 3.665 1.00 50.69 93 ASP A O 1
ATOM 646 N N . SER A 1 94 ? 1.229 14.353 2.279 1.00 49.16 94 SER A N 1
ATOM 647 C CA . SER A 1 94 ? 2.368 14.290 3.206 1.00 49.16 94 SER A CA 1
ATOM 648 C C . SER A 1 94 ? 2.296 15.308 4.358 1.00 49.16 94 SER A C 1
ATOM 650 O O . SER A 1 94 ? 3.194 15.343 5.197 1.00 49.16 94 SER A O 1
ATOM 652 N N . GLY A 1 95 ? 1.217 16.101 4.435 1.00 47.50 95 GLY A N 1
ATOM 653 C CA . GLY A 1 95 ? 1.057 17.189 5.402 1.00 47.50 95 GLY A CA 1
ATOM 654 C C . GLY A 1 95 ? -0.348 17.417 5.972 1.00 47.50 95 GLY A C 1
ATOM 655 O O . GLY A 1 95 ? -0.571 18.486 6.526 1.00 47.50 95 GLY A O 1
ATOM 656 N N . ALA A 1 96 ?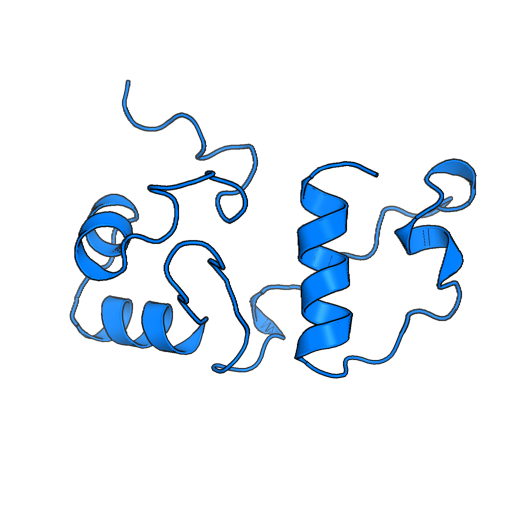 -1.289 16.470 5.890 1.00 42.72 96 ALA A N 1
ATOM 657 C CA . ALA A 1 96 ? -2.589 16.598 6.570 1.00 42.72 96 ALA A CA 1
ATOM 658 C C . ALA A 1 96 ? -2.553 15.990 7.988 1.00 42.72 96 ALA A C 1
ATOM 660 O O . ALA A 1 96 ? -3.193 14.980 8.261 1.00 42.72 96 ALA A O 1
ATOM 661 N N . GLU A 1 97 ? -1.734 16.591 8.850 1.00 41.78 97 GLU A N 1
ATOM 662 C CA . GLU A 1 97 ? -1.906 16.638 10.312 1.00 41.78 97 GLU A CA 1
ATOM 663 C C . GLU A 1 97 ? -1.184 17.908 10.813 1.00 41.78 97 GLU A C 1
ATOM 665 O O . GLU A 1 97 ? -0.188 17.861 11.53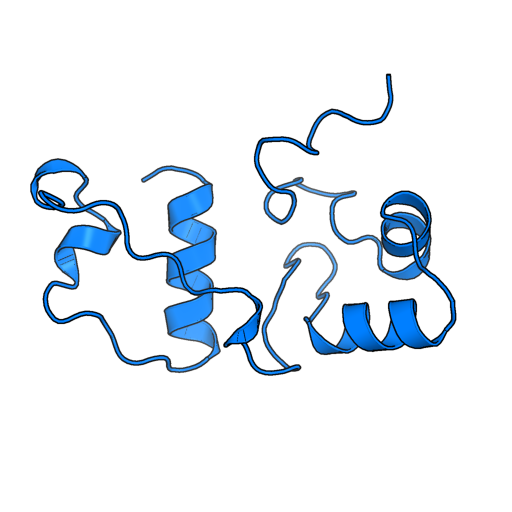8 1.00 41.78 97 GLU A O 1
ATOM 670 N N . ARG A 1 98 ? -1.639 19.060 10.309 1.00 42.81 98 ARG A N 1
ATOM 671 C CA . ARG A 1 98 ? -1.581 20.375 10.956 1.00 42.81 98 ARG A CA 1
ATOM 672 C C . ARG A 1 98 ? -2.848 21.137 10.607 1.00 42.81 98 ARG A C 1
ATOM 674 O O . ARG A 1 98 ? -3.244 21.069 9.422 1.00 42.81 98 ARG A O 1
#

Nearest PDB structures (foldseek):
  4e6k-assembly1_G  TM=9.781E-01  e=2.750E-02  Pseudomonas aeruginosa PAO1
  6e6r-assembly1_A  TM=9.733E-01  e=3.705E-02  Pseudomonas aeruginosa
  6e6s-assembly2_B  TM=9.667E-01  e=1.968E-01  Pseudomonas aeruginosa

Sequence (98 aa):
MTPADYGNLLQLALNAIELPENPDSLILPAHASGGKPSIGVDKLPDSAQICSCFDVTKGALIAAINKGCHTVAALKAETKAGTGCGGCIPAGDSGAER

InterPro domains:
  IPR007419 BFD-like [2Fe-2S]-binding domain [PF04324] (50-91)
  IPR041854 BFD-like [2Fe-2S]-binding domain superfamily [G3DSA:1.10.10.1100] (49-93)
  IPR052034 Nitrite reductase [NAD(P)H]-like [PTHR43809] (4-91)

pLDDT: mean 77.86, std 14.59, range [41.78, 94.31]